Protein AF-X1T5G0-F1 (afdb_monomer_lite)

pLDDT: mean 77.51, std 11.66, range [40.44, 91.0]

Organism: NCBI:txid412755

Secondary structure (DSSP, 8-state):
--THHHHTTS--S-HHHHHHHHHHHHHHHHHHHHIIIIIIIHHH--TT-HHHHHHHHHHTHHHHHHHHHHHHHHHHHHHHHHHHHHHHHTTT-HHHHHHHHHHHHHT-

Radius of gyration: 19.99 Å; chains: 1; bounding box: 52×26×51 Å

Foldseek 3Di:
DDPVVVVVPPDPPDPVNLVVVLVVLVVLLVVLVCCLVCPQCVQQDDPPDPPSNVVSCVVCVVSVVVSVVSVVSNVVSLLVNLVSVLVVCVVVPNVVSVVSNVVSVVVD

Sequence (108 aa):
MNTNKMTARISDMSPRTAAKIAGVVYLICVVTGIFANIFVRGKLIVYGDAVTTVNNIMANESLFRIGFVTDLLFLTCWLLLPLALYKFLKPINNIHAVLMVLFALVMI

InterPro domains:
  IPR025495 Protein of unknown function DUF4386 [PF14329] (21-106)

Structure (mmCIF, N/CA/C/O backbone):
data_AF-X1T5G0-F1
#
_entry.id   AF-X1T5G0-F1
#
loop_
_atom_site.group_PDB
_atom_site.id
_atom_site.type_symbol
_atom_site.label_atom_id
_atom_site.label_alt_id
_atom_site.label_comp_id
_atom_site.label_asym_id
_atom_site.label_entity_id
_atom_site.label_seq_id
_atom_site.pdbx_PDB_ins_code
_atom_site.Cartn_x
_atom_site.Cartn_y
_atom_site.Cartn_z
_atom_site.occupancy
_atom_site.B_iso_or_equiv
_atom_site.auth_seq_id
_atom_site.auth_comp_id
_atom_site.auth_asym_id
_atom_site.auth_atom_id
_atom_site.pdbx_PDB_model_num
ATOM 1 N N . MET A 1 1 ? 36.230 -11.509 -29.374 1.00 43.59 1 MET A N 1
ATOM 2 C CA . MET A 1 1 ? 35.088 -12.166 -28.696 1.00 43.59 1 MET A CA 1
ATOM 3 C C . MET A 1 1 ? 34.118 -11.068 -28.265 1.00 43.59 1 MET A C 1
ATOM 5 O O . MET A 1 1 ? 34.558 -10.127 -27.629 1.00 43.59 1 MET A O 1
ATOM 9 N N . ASN A 1 2 ? 32.872 -11.092 -28.749 1.00 44.94 2 ASN A N 1
ATOM 10 C CA . ASN A 1 2 ? 31.979 -9.923 -28.798 1.00 44.94 2 ASN A CA 1
ATOM 11 C C . ASN A 1 2 ? 31.341 -9.616 -27.424 1.00 44.94 2 ASN A C 1
ATOM 13 O O . ASN A 1 2 ? 30.547 -10.414 -26.922 1.00 44.94 2 ASN A O 1
ATOM 17 N N . THR A 1 3 ? 31.672 -8.461 -26.841 1.00 51.69 3 THR A N 1
ATOM 18 C CA . THR A 1 3 ? 31.207 -7.964 -25.529 1.00 51.69 3 THR A CA 1
ATOM 19 C C . THR A 1 3 ? 29.677 -7.874 -25.431 1.00 51.69 3 THR A C 1
ATOM 21 O O . THR A 1 3 ? 29.119 -8.004 -24.344 1.00 51.69 3 THR A O 1
ATOM 24 N N . ASN A 1 4 ? 28.985 -7.781 -26.573 1.00 53.69 4 ASN A N 1
ATOM 25 C CA . ASN A 1 4 ? 27.521 -7.766 -26.658 1.00 53.69 4 ASN A CA 1
ATOM 26 C C . ASN A 1 4 ? 26.838 -9.068 -26.206 1.00 53.69 4 ASN A C 1
ATOM 28 O O . ASN A 1 4 ? 25.660 -9.051 -25.866 1.00 53.69 4 ASN A O 1
ATOM 32 N N . LYS A 1 5 ? 27.545 -10.209 -26.181 1.00 50.59 5 LYS A N 1
ATOM 33 C CA . LYS A 1 5 ? 26.960 -11.480 -25.712 1.00 50.59 5 LYS A CA 1
ATOM 34 C C . LYS A 1 5 ? 26.955 -11.619 -24.187 1.00 50.59 5 LYS A C 1
ATOM 36 O O . LYS A 1 5 ? 26.196 -12.433 -23.669 1.00 50.59 5 LYS A O 1
ATOM 41 N N . MET A 1 6 ? 27.786 -10.855 -23.473 1.00 40.44 6 MET A N 1
ATOM 42 C CA . MET A 1 6 ? 27.933 -10.972 -22.017 1.00 40.44 6 MET A CA 1
ATOM 43 C C . MET A 1 6 ? 26.933 -10.074 -21.267 1.00 40.44 6 MET A C 1
ATOM 45 O O . MET A 1 6 ? 26.379 -10.490 -20.255 1.00 40.44 6 MET A O 1
ATOM 49 N N . THR A 1 7 ? 26.604 -8.900 -21.818 1.00 48.69 7 THR A N 1
ATOM 50 C CA . THR A 1 7 ? 25.534 -8.015 -21.317 1.00 48.69 7 THR A CA 1
ATOM 51 C C . THR A 1 7 ? 24.124 -8.540 -21.595 1.00 48.69 7 THR A C 1
ATOM 53 O O . THR A 1 7 ? 23.199 -8.201 -20.863 1.00 48.69 7 THR A O 1
ATOM 56 N N . ALA A 1 8 ? 23.956 -9.416 -22.590 1.00 48.50 8 ALA A N 1
ATOM 57 C CA . ALA A 1 8 ? 22.663 -10.005 -22.941 1.00 48.50 8 ALA A CA 1
ATOM 58 C C . ALA A 1 8 ? 22.113 -11.001 -21.900 1.00 48.50 8 ALA A C 1
ATOM 60 O O . ALA A 1 8 ? 20.937 -11.319 -21.946 1.00 48.50 8 ALA A O 1
ATOM 61 N N . ARG A 1 9 ? 22.930 -11.489 -20.953 1.00 51.00 9 ARG A N 1
ATOM 62 C CA . ARG A 1 9 ? 22.524 -12.540 -19.996 1.00 51.00 9 ARG A CA 1
ATOM 63 C C . ARG A 1 9 ? 22.014 -12.033 -18.644 1.00 51.00 9 ARG A C 1
ATOM 65 O O . ARG A 1 9 ? 21.552 -12.834 -17.840 1.00 51.00 9 ARG A O 1
ATOM 72 N N . ILE A 1 10 ? 22.101 -10.730 -18.364 1.00 50.81 10 ILE A N 1
ATOM 73 C CA . ILE A 1 10 ? 21.753 -10.167 -17.040 1.00 50.81 10 ILE A CA 1
ATOM 74 C C . ILE A 1 10 ? 20.339 -9.542 -17.036 1.00 50.81 10 ILE A C 1
ATOM 76 O O . ILE A 1 10 ? 19.873 -9.043 -16.015 1.00 50.81 10 ILE A O 1
ATOM 80 N N . SER A 1 11 ? 19.596 -9.582 -18.151 1.00 55.81 11 SER A N 1
ATOM 81 C CA . SER A 1 11 ? 18.271 -8.945 -18.236 1.00 55.81 11 SER A CA 1
ATOM 82 C C . SER A 1 11 ? 17.199 -9.740 -18.986 1.00 55.81 11 SER A C 1
ATOM 84 O O . SER A 1 11 ? 16.333 -9.133 -19.614 1.00 55.81 11 SER A O 1
ATOM 86 N N . ASP A 1 12 ? 17.194 -11.0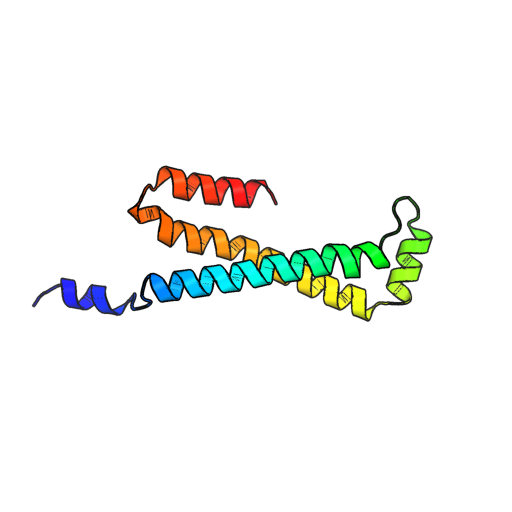68 -18.901 1.00 53.34 12 ASP A N 1
ATOM 87 C CA . ASP A 1 12 ? 16.206 -11.908 -19.600 1.00 53.34 12 ASP A CA 1
ATOM 88 C C . ASP A 1 12 ? 14.829 -11.959 -18.902 1.00 53.34 12 ASP A C 1
ATOM 90 O O . ASP A 1 12 ? 14.198 -13.005 -18.774 1.00 53.34 12 ASP A O 1
ATOM 94 N N . MET A 1 13 ? 14.301 -10.805 -18.488 1.00 55.84 13 MET A N 1
ATOM 95 C CA . MET A 1 13 ? 12.851 -10.626 -18.474 1.00 55.84 13 MET A CA 1
ATOM 96 C C . MET A 1 13 ? 12.480 -9.850 -19.721 1.00 55.84 13 MET A C 1
ATOM 98 O O . MET A 1 13 ? 12.818 -8.673 -19.850 1.00 55.84 13 MET A O 1
ATOM 102 N N . SER A 1 14 ? 11.742 -10.503 -20.623 1.00 70.00 14 SER A N 1
ATOM 103 C CA . SER A 1 14 ? 11.148 -9.801 -21.755 1.00 70.00 14 SER A CA 1
ATOM 104 C C . SER A 1 14 ? 10.392 -8.564 -21.233 1.00 70.00 14 SER A C 1
ATOM 106 O O . SER A 1 14 ? 9.725 -8.660 -20.193 1.00 70.00 14 SER A O 1
ATOM 108 N N . PRO A 1 15 ? 10.436 -7.412 -21.927 1.00 66.50 15 PRO A N 1
ATOM 109 C CA . PRO A 1 15 ? 9.634 -6.241 -21.563 1.00 66.50 15 PRO A CA 1
ATOM 110 C C . PRO A 1 15 ? 8.150 -6.590 -21.369 1.00 66.50 15 PRO A C 1
ATOM 112 O O . PRO A 1 15 ? 7.443 -5.994 -20.570 1.00 66.50 15 PRO A O 1
ATOM 115 N N . ARG A 1 16 ? 7.664 -7.642 -22.028 1.00 70.31 16 ARG A N 1
ATOM 116 C CA . ARG A 1 16 ? 6.310 -8.159 -21.831 1.00 70.31 16 ARG A CA 1
ATOM 117 C C . ARG A 1 16 ? 6.096 -8.799 -20.455 1.00 70.31 16 ARG A C 1
ATOM 119 O O . ARG A 1 16 ? 5.051 -8.601 -19.842 1.00 70.31 16 ARG A O 1
ATOM 126 N N . THR A 1 17 ? 7.069 -9.560 -19.964 1.00 71.75 17 THR A N 1
ATOM 127 C CA . THR A 1 17 ? 7.026 -10.209 -18.645 1.00 71.75 17 THR A CA 1
ATOM 128 C C . THR A 1 17 ? 7.076 -9.171 -17.530 1.00 71.75 17 THR A C 1
ATOM 130 O O . THR A 1 17 ? 6.266 -9.224 -16.609 1.00 71.75 17 THR A O 1
ATOM 133 N N . ALA A 1 18 ? 7.962 -8.180 -17.644 1.00 68.19 18 ALA A N 1
ATOM 134 C CA . ALA A 1 18 ? 8.057 -7.115 -16.652 1.00 68.19 18 ALA A CA 1
ATOM 135 C C . ALA A 1 18 ? 6.794 -6.223 -16.628 1.00 68.19 18 ALA A C 1
ATOM 137 O O . ALA A 1 18 ? 6.359 -5.831 -15.549 1.00 68.19 18 ALA A O 1
ATOM 138 N N . ALA A 1 19 ? 6.142 -5.986 -17.775 1.00 71.75 19 ALA A N 1
ATOM 139 C CA . ALA A 1 19 ? 4.883 -5.239 -17.837 1.00 71.75 19 ALA A CA 1
ATOM 140 C C . ALA A 1 19 ? 3.729 -6.020 -17.191 1.00 71.75 19 ALA A C 1
ATOM 142 O O . ALA A 1 19 ? 2.916 -5.447 -16.470 1.00 71.75 19 ALA A O 1
ATOM 143 N N . LYS A 1 20 ? 3.686 -7.345 -17.390 1.00 77.62 20 LYS A N 1
ATOM 144 C CA . LYS A 1 20 ? 2.729 -8.225 -16.706 1.00 77.62 20 LYS A CA 1
ATOM 145 C C . LYS A 1 20 ? 2.912 -8.200 -15.190 1.00 77.62 20 LYS A C 1
ATOM 147 O O . LYS A 1 20 ? 1.926 -8.069 -14.476 1.00 77.62 20 LYS A O 1
ATOM 152 N N . ILE A 1 21 ? 4.150 -8.299 -14.706 1.00 77.19 21 ILE A N 1
ATOM 153 C CA . ILE A 1 21 ? 4.446 -8.245 -13.267 1.00 77.19 21 ILE A CA 1
ATOM 154 C C . ILE A 1 21 ? 4.044 -6.884 -12.697 1.00 77.19 21 ILE A C 1
ATOM 156 O O . ILE A 1 21 ? 3.346 -6.843 -11.692 1.00 77.19 21 ILE A O 1
ATOM 160 N N . ALA A 1 22 ? 4.401 -5.783 -13.365 1.00 75.06 22 ALA A N 1
ATOM 161 C CA . ALA A 1 22 ? 3.992 -4.444 -12.947 1.00 75.06 22 ALA A CA 1
ATOM 162 C C . ALA A 1 22 ? 2.461 -4.298 -12.895 1.00 75.06 22 ALA A C 1
ATOM 164 O O . ALA A 1 22 ? 1.932 -3.769 -11.922 1.00 75.06 22 ALA A O 1
ATOM 165 N N . GLY A 1 23 ? 1.744 -4.828 -13.891 1.00 80.56 23 GLY A N 1
ATOM 166 C CA . GLY A 1 23 ? 0.280 -4.841 -13.907 1.00 80.56 23 GLY A CA 1
ATOM 167 C C . GLY A 1 23 ? -0.336 -5.667 -12.773 1.00 80.56 23 GLY A C 1
ATOM 168 O O . GLY A 1 23 ? -1.302 -5.228 -12.158 1.00 80.56 23 GLY A O 1
ATOM 169 N N . VAL A 1 24 ? 0.232 -6.832 -12.447 1.00 84.06 24 VAL A N 1
ATOM 170 C CA . VAL A 1 24 ? -0.227 -7.660 -11.316 1.00 84.06 24 VAL A CA 1
ATOM 171 C C . VAL A 1 24 ? 0.047 -6.972 -9.980 1.00 84.06 24 VAL A C 1
ATOM 173 O O . VAL A 1 24 ? -0.843 -6.920 -9.138 1.00 84.06 24 VAL A O 1
ATOM 176 N N . VAL A 1 25 ? 1.241 -6.401 -9.797 1.00 79.62 25 VAL A N 1
ATOM 177 C CA . VAL A 1 25 ? 1.590 -5.623 -8.597 1.00 79.62 25 VAL A CA 1
ATOM 178 C C . VAL A 1 25 ? 0.640 -4.437 -8.438 1.00 79.62 25 VAL A C 1
ATOM 180 O O . VAL A 1 25 ? 0.140 -4.201 -7.343 1.00 79.62 25 VAL A O 1
ATOM 183 N N . TYR A 1 26 ? 0.322 -3.744 -9.533 1.00 79.19 26 TYR A N 1
ATOM 184 C CA . TYR A 1 26 ? -0.651 -2.658 -9.523 1.00 79.19 26 TYR A CA 1
ATOM 185 C C . TYR A 1 26 ? -2.053 -3.127 -9.128 1.00 79.19 26 TYR A C 1
ATOM 187 O O . TYR A 1 26 ? -2.701 -2.499 -8.294 1.00 79.19 26 TYR A O 1
ATOM 195 N N . LEU A 1 27 ? -2.517 -4.250 -9.683 1.00 86.25 27 LEU A N 1
ATOM 196 C CA . LEU A 1 27 ? -3.819 -4.814 -9.337 1.00 86.25 27 LEU A CA 1
ATOM 197 C C . LEU A 1 27 ? -3.890 -5.165 -7.845 1.00 86.25 27 LEU A C 1
ATOM 199 O O . LEU A 1 27 ? -4.890 -4.868 -7.195 1.00 86.25 27 LEU A O 1
ATOM 203 N N . ILE A 1 28 ? -2.815 -5.739 -7.295 1.00 84.12 28 ILE A N 1
ATOM 204 C CA . ILE A 1 28 ? -2.703 -6.016 -5.861 1.00 84.12 28 ILE A CA 1
ATOM 205 C C . ILE A 1 28 ? -2.832 -4.714 -5.068 1.00 84.12 28 ILE A C 1
ATOM 207 O O . ILE A 1 28 ? -3.663 -4.683 -4.169 1.00 84.12 28 ILE A O 1
ATOM 211 N N . CYS A 1 29 ? -2.121 -3.635 -5.431 1.00 81.69 29 CYS A N 1
ATOM 212 C CA . CYS A 1 29 ? -2.267 -2.330 -4.768 1.00 81.69 29 CYS A CA 1
ATOM 213 C C . CYS A 1 29 ? -3.719 -1.840 -4.750 1.00 81.69 29 CYS A C 1
ATOM 215 O O . CYS A 1 29 ? -4.209 -1.351 -3.737 1.00 81.69 29 CYS A O 1
ATOM 217 N N . VAL A 1 30 ? -4.414 -1.935 -5.882 1.00 82.19 30 VAL A N 1
ATOM 218 C CA . VAL A 1 30 ? -5.795 -1.449 -5.982 1.00 82.19 30 VAL A CA 1
ATOM 219 C C . VAL A 1 30 ? -6.711 -2.264 -5.072 1.00 82.19 30 VAL A C 1
ATOM 221 O O . VAL A 1 30 ? -7.486 -1.695 -4.307 1.00 82.19 30 VAL A O 1
ATOM 224 N N . VAL A 1 31 ? -6.597 -3.592 -5.107 1.00 86.56 31 VAL A N 1
ATOM 225 C CA . VAL A 1 31 ? -7.418 -4.483 -4.278 1.00 86.56 31 VAL A CA 1
ATOM 226 C C . VAL A 1 31 ? -7.131 -4.274 -2.791 1.00 86.56 31 VAL A C 1
ATOM 228 O O . VAL A 1 31 ? -8.071 -4.170 -2.004 1.00 86.56 31 VAL A O 1
ATOM 231 N N . THR A 1 32 ? -5.859 -4.165 -2.399 1.00 82.19 32 THR A N 1
ATOM 232 C CA . THR A 1 32 ? -5.473 -3.945 -0.999 1.00 82.19 32 THR A CA 1
ATOM 233 C 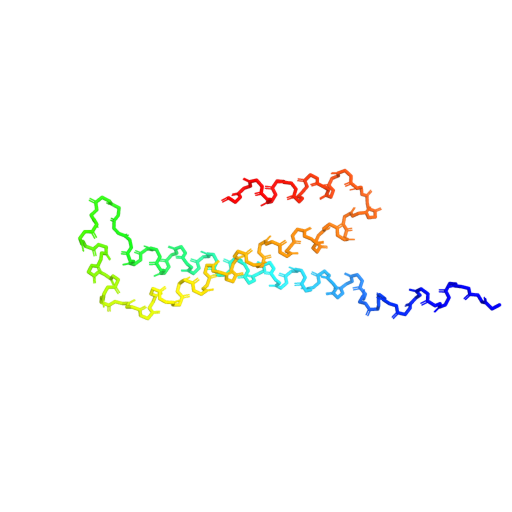C . THR A 1 32 ? -5.922 -2.577 -0.495 1.00 8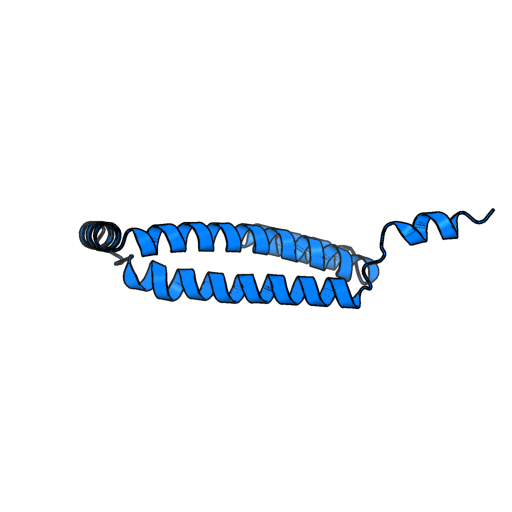2.19 32 THR A C 1
ATOM 235 O O . THR A 1 32 ? -6.480 -2.498 0.597 1.00 82.19 32 THR A O 1
ATOM 238 N N . GLY A 1 33 ? -5.784 -1.521 -1.300 1.00 79.62 33 GLY A N 1
ATOM 239 C CA . GLY A 1 33 ? -6.250 -0.178 -0.952 1.00 79.62 33 GLY A CA 1
ATOM 240 C C . GLY A 1 33 ? -7.770 -0.099 -0.786 1.00 79.62 33 GLY A C 1
ATOM 241 O O . GLY A 1 33 ? -8.260 0.463 0.196 1.00 79.62 33 GLY A O 1
ATOM 242 N N . ILE A 1 34 ? -8.536 -0.718 -1.694 1.00 83.88 34 ILE A N 1
ATOM 243 C CA . ILE A 1 34 ? -10.002 -0.802 -1.575 1.00 83.88 34 ILE A CA 1
ATOM 244 C C . ILE A 1 34 ? -10.388 -1.584 -0.317 1.00 83.88 34 ILE A C 1
ATOM 246 O O . ILE A 1 34 ? -11.266 -1.150 0.431 1.00 83.88 34 ILE A O 1
ATOM 250 N N . PHE A 1 35 ? -9.725 -2.715 -0.062 1.00 82.06 35 PHE A N 1
ATOM 251 C CA . PHE A 1 35 ? -9.998 -3.537 1.111 1.00 82.06 35 PHE A CA 1
ATOM 252 C C . PHE A 1 35 ? -9.747 -2.769 2.415 1.00 82.06 35 PHE A C 1
ATOM 254 O O . PHE A 1 35 ? -10.625 -2.705 3.278 1.00 82.06 35 PHE A O 1
ATOM 261 N N . ALA A 1 36 ? -8.582 -2.133 2.535 1.00 80.06 36 ALA A N 1
ATOM 262 C CA . ALA A 1 36 ? -8.221 -1.350 3.707 1.00 80.06 36 ALA A CA 1
ATOM 263 C C . ALA A 1 36 ? -9.173 -0.165 3.921 1.00 80.06 36 ALA A C 1
ATOM 265 O O . ALA A 1 36 ? -9.583 0.103 5.049 1.00 80.06 36 ALA A O 1
ATOM 266 N N . ASN A 1 37 ? -9.591 0.525 2.860 1.00 78.62 37 ASN A N 1
ATOM 267 C CA . ASN A 1 37 ? -10.467 1.681 3.015 1.00 78.62 37 ASN A CA 1
ATOM 268 C C . ASN A 1 37 ? -11.913 1.283 3.359 1.00 78.62 37 ASN A C 1
ATOM 270 O O . ASN A 1 37 ? -12.486 1.786 4.323 1.00 78.62 37 ASN A O 1
ATOM 274 N N . ILE A 1 38 ? -12.506 0.356 2.602 1.00 80.62 38 ILE A N 1
ATOM 275 C CA . ILE A 1 38 ? -13.928 0.014 2.746 1.00 80.62 38 ILE A CA 1
ATOM 276 C C . ILE A 1 38 ? -14.158 -0.929 3.927 1.00 80.62 38 ILE A C 1
ATOM 278 O O . ILE A 1 38 ? -15.048 -0.692 4.742 1.00 80.62 38 ILE A O 1
ATOM 282 N N . PHE A 1 39 ? -13.376 -2.004 4.034 1.00 76.94 39 PHE A N 1
ATOM 283 C CA . PHE A 1 39 ? -13.667 -3.078 4.986 1.00 76.94 39 PHE A CA 1
ATOM 284 C C . PHE A 1 39 ? -13.014 -2.867 6.343 1.00 76.94 39 PHE A C 1
ATOM 286 O O . PHE A 1 39 ? -13.614 -3.225 7.352 1.00 76.94 39 PHE A O 1
ATOM 293 N N . VAL A 1 40 ? -11.809 -2.296 6.381 1.00 81.75 40 VAL A N 1
ATOM 294 C CA . VAL A 1 40 ? -11.099 -2.040 7.641 1.00 81.75 40 VAL A CA 1
ATOM 295 C C . VAL A 1 40 ? -11.525 -0.681 8.179 1.00 81.75 40 VAL A C 1
ATOM 297 O O . VAL A 1 40 ? -12.175 -0.603 9.218 1.00 81.75 40 VAL A O 1
ATOM 300 N N . ARG A 1 41 ? -11.237 0.395 7.441 1.00 80.00 41 ARG A N 1
ATOM 301 C CA . ARG A 1 41 ? -11.524 1.768 7.871 1.00 80.00 41 ARG A CA 1
ATOM 302 C C . ARG A 1 41 ? -13.022 2.017 8.041 1.00 80.00 41 ARG A C 1
ATOM 304 O O . ARG A 1 41 ? -13.427 2.514 9.085 1.00 80.00 41 ARG A O 1
ATOM 311 N N . GLY A 1 42 ? -13.837 1.576 7.080 1.00 80.75 42 GLY A N 1
ATOM 312 C CA . GLY A 1 42 ? -15.295 1.725 7.125 1.00 80.75 42 GLY A CA 1
ATOM 313 C C . GLY A 1 42 ? -16.004 0.954 8.247 1.00 80.75 42 GLY A C 1
ATOM 314 O O . GLY A 1 42 ? -17.103 1.344 8.630 1.00 80.75 42 GLY A O 1
ATOM 315 N N . LYS A 1 43 ? -15.402 -0.111 8.800 1.00 80.31 43 LYS A N 1
ATOM 316 C CA . LYS A 1 43 ? -15.960 -0.834 9.962 1.00 80.31 43 LYS A CA 1
ATOM 317 C C . LYS A 1 43 ? -15.375 -0.401 11.300 1.00 80.31 43 LYS A C 1
ATOM 319 O O . LYS A 1 43 ? -16.055 -0.518 12.314 1.00 80.31 43 LYS A O 1
ATOM 324 N N . LEU A 1 44 ? -14.110 0.011 11.321 1.00 81.50 44 LEU A N 1
ATOM 325 C CA . LEU A 1 44 ? -13.392 0.266 12.567 1.00 81.50 44 LEU A CA 1
ATOM 326 C C . LEU A 1 44 ? -13.446 1.735 12.983 1.00 81.50 44 LEU A C 1
ATOM 328 O O . LEU A 1 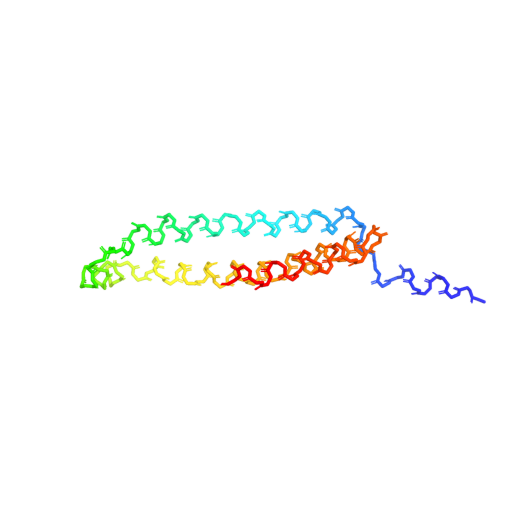44 ? -13.534 2.006 14.175 1.00 81.50 44 LEU A O 1
ATOM 332 N N . ILE A 1 45 ? -13.408 2.675 12.034 1.00 85.75 45 ILE A N 1
ATOM 333 C CA . ILE A 1 45 ? -13.262 4.104 12.331 1.00 85.75 45 ILE A CA 1
ATOM 334 C C . ILE A 1 45 ? -14.621 4.800 12.323 1.00 85.75 45 ILE A C 1
ATOM 336 O O . ILE A 1 45 ? -15.301 4.853 11.300 1.00 85.75 45 ILE A O 1
ATOM 340 N N . VAL A 1 46 ? -14.971 5.407 13.456 1.00 86.19 46 VAL A N 1
ATOM 341 C CA . VAL A 1 46 ? -16.096 6.338 13.576 1.00 86.19 46 VAL A CA 1
ATOM 342 C C . VAL A 1 46 ? -15.531 7.744 13.735 1.00 86.19 46 VAL A C 1
ATOM 344 O O . VAL A 1 46 ? -14.985 8.107 14.778 1.00 86.19 46 VAL A O 1
ATOM 347 N N . TYR A 1 47 ? -15.628 8.546 12.676 1.00 84.12 47 TYR A N 1
ATOM 348 C CA . TYR A 1 47 ? -15.131 9.920 12.695 1.00 84.12 47 TYR A CA 1
ATOM 349 C C . TYR A 1 47 ? -15.879 10.748 13.748 1.00 84.12 47 TYR A C 1
ATOM 351 O O . TYR A 1 47 ? -17.104 10.817 13.733 1.00 84.12 47 TYR A O 1
ATOM 359 N N . GLY A 1 48 ? -15.132 11.377 14.658 1.00 87.50 48 GLY A N 1
ATOM 360 C CA . GLY A 1 48 ? -15.689 12.178 15.753 1.00 87.50 48 GLY A CA 1
ATOM 361 C C . GLY A 1 48 ? -15.970 11.408 17.049 1.00 87.50 48 GLY A C 1
ATOM 362 O O . GLY A 1 48 ? -16.262 12.051 18.052 1.00 87.50 48 GLY A O 1
ATOM 363 N N . ASP A 1 49 ? -15.818 10.077 17.071 1.00 88.56 49 ASP A N 1
ATOM 364 C CA . ASP A 1 49 ? -15.982 9.261 18.280 1.00 88.56 49 ASP A CA 1
ATOM 365 C C . ASP A 1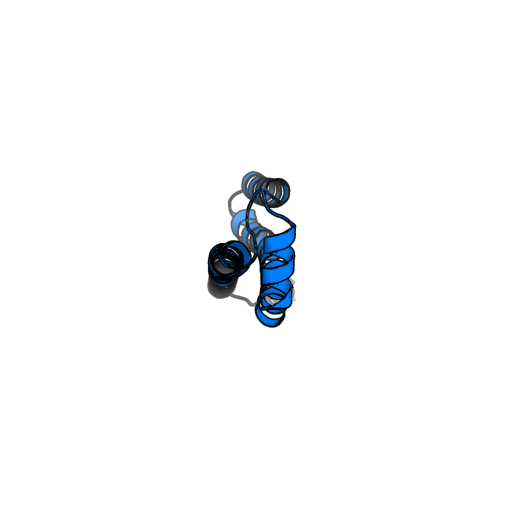 49 ? -14.841 8.241 18.437 1.00 88.56 49 ASP A C 1
ATOM 367 O O . ASP A 1 49 ? -14.843 7.123 17.901 1.00 88.56 49 ASP A O 1
ATOM 371 N N . ALA A 1 50 ? -13.834 8.650 19.209 1.00 87.31 50 ALA A N 1
ATOM 372 C CA . ALA A 1 50 ? -12.668 7.828 19.503 1.00 87.31 50 ALA A CA 1
ATOM 373 C C . ALA A 1 50 ? -13.001 6.621 20.397 1.00 87.31 50 ALA A C 1
ATOM 375 O O . ALA A 1 50 ? -12.379 5.571 20.247 1.00 87.31 50 ALA A O 1
ATOM 376 N N . VAL A 1 51 ? -13.985 6.739 21.295 1.00 90.44 51 VAL A N 1
ATOM 377 C CA . VAL A 1 51 ? -14.349 5.660 22.227 1.00 90.44 51 VAL A CA 1
ATOM 378 C C . VAL A 1 51 ? -15.002 4.519 21.454 1.00 90.44 51 VAL A C 1
ATOM 380 O O . VAL A 1 51 ? -14.596 3.364 21.586 1.00 90.44 51 VAL A O 1
ATOM 383 N N . THR A 1 52 ? -15.947 4.846 20.573 1.00 87.00 52 THR A N 1
ATOM 384 C CA . THR A 1 52 ? -16.591 3.857 19.701 1.00 87.00 52 THR A CA 1
ATOM 385 C C . THR A 1 52 ? -15.591 3.225 18.730 1.00 87.00 52 THR A C 1
ATOM 387 O O . THR A 1 52 ? -15.627 2.015 18.514 1.00 87.00 52 THR A O 1
ATOM 390 N N . THR A 1 53 ? -14.634 4.000 18.210 1.00 88.81 53 THR A N 1
ATOM 391 C CA . THR A 1 53 ? -13.549 3.471 17.365 1.00 88.81 53 THR A CA 1
ATOM 392 C C . THR A 1 53 ? -12.698 2.432 18.105 1.00 88.81 53 THR A C 1
ATOM 394 O O . THR A 1 53 ? -12.471 1.339 17.587 1.00 88.81 53 THR A O 1
ATOM 397 N N . VAL A 1 54 ? -12.262 2.724 19.336 1.00 87.81 54 VAL A N 1
ATOM 398 C CA . VAL A 1 54 ? -11.477 1.775 20.148 1.00 87.81 54 VAL A CA 1
ATOM 399 C C . VAL A 1 54 ? -12.284 0.512 20.447 1.00 87.81 54 VAL A C 1
ATOM 401 O O . VAL A 1 54 ? -11.766 -0.590 20.275 1.00 87.81 54 VAL A O 1
ATOM 404 N N . ASN A 1 55 ? -13.563 0.647 20.798 1.00 91.00 55 ASN A N 1
ATOM 405 C CA . ASN A 1 55 ? -14.436 -0.502 21.044 1.00 91.00 55 ASN A CA 1
ATOM 406 C C . ASN A 1 55 ? -14.601 -1.386 19.796 1.00 91.00 55 ASN A C 1
ATOM 408 O O . ASN A 1 55 ? -14.539 -2.610 19.903 1.00 91.00 55 ASN A O 1
ATOM 412 N N . ASN A 1 56 ? -14.740 -0.794 18.606 1.00 88.25 56 ASN A N 1
ATOM 413 C CA . ASN A 1 56 ? -14.816 -1.541 17.347 1.00 88.25 56 ASN A CA 1
ATOM 414 C C . ASN A 1 56 ? -13.514 -2.291 17.033 1.00 88.25 56 ASN A C 1
ATOM 416 O O . ASN A 1 56 ? -13.572 -3.424 16.545 1.00 88.25 56 ASN A O 1
ATOM 420 N N . ILE A 1 57 ? -12.359 -1.683 17.331 1.00 88.12 57 ILE A N 1
ATOM 421 C CA . ILE A 1 57 ? -11.036 -2.307 17.188 1.00 88.12 57 ILE A CA 1
ATOM 422 C C . ILE A 1 57 ? -10.887 -3.479 18.158 1.00 88.12 57 ILE A C 1
ATOM 424 O O . ILE A 1 57 ? -10.513 -4.563 17.720 1.00 88.12 57 ILE A O 1
ATOM 428 N N . MET A 1 58 ? -11.235 -3.302 19.435 1.00 89.56 58 MET A N 1
ATOM 429 C CA . MET A 1 58 ? -11.183 -4.377 20.436 1.00 89.56 58 MET A CA 1
ATOM 430 C C . MET A 1 58 ? -12.139 -5.526 20.093 1.00 89.56 58 MET A C 1
ATOM 432 O O . MET A 1 58 ? -11.804 -6.692 20.272 1.00 89.56 58 MET A O 1
ATOM 436 N N . ALA A 1 59 ? -13.316 -5.218 19.544 1.00 89.56 59 ALA A N 1
ATOM 437 C CA . ALA A 1 59 ? -14.269 -6.229 19.095 1.00 89.56 59 ALA A CA 1
ATOM 438 C C . ALA A 1 59 ? -13.815 -6.972 17.822 1.00 89.56 59 ALA A C 1
ATOM 440 O O . ALA A 1 59 ? -14.274 -8.084 17.567 1.00 89.56 59 ALA A O 1
ATOM 441 N N . ASN A 1 60 ? -12.933 -6.377 17.008 1.00 87.69 60 ASN A N 1
ATOM 442 C CA . ASN A 1 60 ? -12.506 -6.910 15.710 1.00 87.69 60 ASN A CA 1
ATOM 443 C C . ASN A 1 60 ? -10.982 -6.813 15.515 1.00 87.69 60 ASN A C 1
ATOM 445 O O . ASN A 1 60 ? -10.504 -6.370 14.465 1.00 87.69 60 ASN A O 1
ATOM 449 N N . GLU A 1 61 ? -10.199 -7.262 16.499 1.00 86.44 61 GLU A N 1
ATOM 450 C CA . GLU A 1 61 ? -8.731 -7.164 16.452 1.00 86.44 61 GLU A CA 1
ATOM 451 C C . GLU A 1 61 ? -8.119 -7.853 15.226 1.00 86.44 61 GLU A C 1
ATOM 453 O O . GLU A 1 61 ? -7.155 -7.357 14.641 1.00 86.44 61 GLU A O 1
ATOM 458 N N . SER A 1 62 ? -8.677 -8.988 14.793 1.00 85.81 62 SER A N 1
ATOM 459 C CA . SER A 1 62 ? -8.202 -9.703 13.603 1.00 85.81 62 SER A CA 1
ATOM 460 C C . SER A 1 62 ? -8.323 -8.850 12.339 1.00 85.81 62 SER A C 1
ATOM 462 O O . SER A 1 62 ? -7.392 -8.811 11.534 1.00 85.81 62 SER A O 1
ATOM 464 N N . LEU A 1 63 ? -9.426 -8.111 12.195 1.00 84.56 63 LEU A N 1
ATOM 465 C CA . LEU A 1 63 ? -9.663 -7.206 11.074 1.00 84.56 63 LEU A CA 1
ATOM 466 C C . LEU A 1 63 ? -8.682 -6.031 11.099 1.00 84.56 63 LEU A C 1
ATOM 468 O O . LEU A 1 63 ? -8.139 -5.668 10.057 1.00 84.56 63 LEU A O 1
ATOM 472 N N . PHE A 1 64 ? -8.402 -5.490 12.287 1.00 86.00 64 PHE A N 1
ATOM 473 C CA . PHE A 1 64 ? -7.393 -4.448 12.468 1.00 86.00 64 PHE A CA 1
ATOM 474 C C . PHE A 1 64 ? -5.987 -4.943 12.090 1.00 86.00 64 PHE A C 1
ATOM 476 O O . PHE A 1 64 ? -5.288 -4.287 11.319 1.00 86.00 64 PHE A O 1
ATOM 483 N N . ARG A 1 65 ? -5.585 -6.137 12.551 1.00 88.12 65 ARG A N 1
ATOM 484 C CA . ARG A 1 65 ? -4.272 -6.730 12.229 1.00 88.12 65 ARG A CA 1
ATOM 485 C C . ARG A 1 65 ? -4.121 -7.031 10.737 1.00 88.12 65 ARG A C 1
ATOM 487 O O . ARG A 1 65 ? -3.079 -6.721 10.164 1.00 88.12 65 ARG A O 1
ATOM 494 N N . ILE A 1 66 ? -5.147 -7.597 10.096 1.00 85.88 66 ILE A N 1
ATOM 495 C CA . ILE A 1 66 ? -5.147 -7.848 8.644 1.00 85.88 66 ILE A CA 1
ATOM 496 C C . ILE A 1 66 ? -5.089 -6.525 7.880 1.00 85.88 66 ILE A C 1
ATOM 498 O O . ILE A 1 66 ? -4.331 -6.410 6.918 1.00 85.88 66 ILE A O 1
ATOM 502 N N . GLY A 1 67 ? -5.847 -5.520 8.318 1.00 85.06 67 GLY A N 1
ATOM 503 C CA . GLY A 1 67 ? -5.813 -4.188 7.732 1.00 85.06 67 GLY A CA 1
ATOM 504 C C . GLY A 1 67 ? -4.429 -3.559 7.785 1.00 85.06 67 GLY A C 1
ATOM 505 O O . GLY A 1 67 ? -3.935 -3.110 6.758 1.00 85.06 67 GLY A O 1
ATOM 506 N N . PHE A 1 68 ? -3.754 -3.643 8.931 1.00 85.25 68 PHE A N 1
ATOM 507 C CA . PHE A 1 68 ? -2.387 -3.150 9.085 1.00 85.25 68 PHE A CA 1
ATOM 508 C C . PHE A 1 68 ? -1.396 -3.836 8.130 1.00 85.25 68 PHE A C 1
ATOM 510 O O . PHE A 1 68 ? -0.609 -3.171 7.460 1.00 85.25 68 PHE A O 1
ATOM 517 N N . VAL A 1 69 ? -1.455 -5.168 8.016 1.00 88.69 69 VAL A N 1
ATOM 518 C CA . VAL A 1 69 ? -0.611 -5.923 7.069 1.00 88.69 69 VAL A CA 1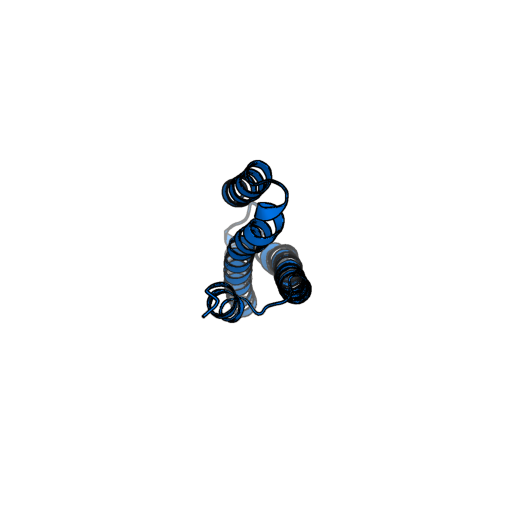
ATOM 519 C C . VAL A 1 69 ? -0.918 -5.528 5.621 1.00 88.69 69 VAL A C 1
ATOM 521 O O . VAL A 1 69 ? -0.009 -5.405 4.801 1.00 88.69 69 VAL A O 1
ATOM 524 N N . THR A 1 70 ? -2.194 -5.304 5.311 1.00 85.19 70 THR A N 1
ATOM 525 C CA . THR A 1 70 ? -2.656 -4.908 3.976 1.00 85.19 70 THR A CA 1
ATOM 526 C C . THR A 1 70 ? -2.170 -3.507 3.604 1.00 85.19 70 THR A C 1
ATOM 528 O O . THR A 1 70 ? -1.689 -3.317 2.488 1.00 85.19 70 THR A O 1
ATOM 531 N N . ASP A 1 71 ? -2.222 -2.555 4.538 1.00 84.38 71 ASP A N 1
ATOM 532 C CA . ASP A 1 71 ? -1.693 -1.198 4.360 1.00 84.38 71 ASP A CA 1
ATOM 533 C C . ASP A 1 71 ? -0.166 -1.214 4.164 1.00 84.38 71 ASP A C 1
ATOM 535 O O . ASP A 1 71 ? 0.361 -0.527 3.287 1.00 84.38 71 ASP A O 1
ATOM 539 N N . LEU A 1 72 ? 0.559 -2.058 4.906 1.00 87.12 72 LEU A N 1
ATOM 540 C CA . LEU A 1 72 ? 2.007 -2.212 4.731 1.00 87.12 72 LEU A CA 1
ATOM 541 C C . LEU A 1 72 ? 2.366 -2.805 3.359 1.00 87.12 72 LEU A C 1
ATOM 543 O O . LEU A 1 72 ? 3.316 -2.360 2.703 1.00 87.12 72 LEU A O 1
ATOM 547 N N . LEU A 1 73 ? 1.596 -3.797 2.906 1.00 85.81 73 LEU A N 1
ATOM 548 C CA . LEU A 1 73 ? 1.765 -4.388 1.582 1.00 85.81 73 LEU A CA 1
ATOM 549 C C . LEU A 1 73 ? 1.461 -3.366 0.483 1.00 85.81 73 LEU A C 1
ATOM 551 O O . LEU A 1 73 ? 2.234 -3.249 -0.467 1.00 85.81 73 LEU A O 1
ATOM 555 N N . PHE A 1 74 ? 0.380 -2.597 0.636 1.00 84.88 74 PHE A N 1
ATOM 556 C CA . PHE A 1 74 ? 0.026 -1.508 -0.268 1.00 84.88 74 PHE A CA 1
ATOM 557 C C . PHE A 1 74 ? 1.173 -0.506 -0.406 1.00 84.88 74 PHE A C 1
ATOM 559 O O . PHE A 1 74 ? 1.606 -0.247 -1.526 1.00 84.88 74 PHE A O 1
ATOM 566 N N . LEU A 1 75 ? 1.724 -0.014 0.709 1.00 84.00 75 LEU A N 1
ATOM 567 C CA . LEU A 1 75 ? 2.836 0.940 0.705 1.00 84.00 75 LEU A CA 1
ATOM 568 C C . LEU A 1 75 ? 4.071 0.377 -0.012 1.00 84.00 75 LEU A C 1
ATOM 570 O O . LEU A 1 75 ? 4.695 1.051 -0.832 1.00 84.00 75 LEU A O 1
ATOM 574 N N . THR A 1 76 ? 4.397 -0.888 0.255 1.00 85.38 76 THR A N 1
ATOM 575 C CA . THR A 1 76 ? 5.540 -1.569 -0.364 1.00 85.38 76 THR A CA 1
ATOM 576 C C . THR A 1 76 ? 5.357 -1.687 -1.878 1.00 85.38 76 THR A C 1
ATOM 578 O O . THR A 1 76 ? 6.252 -1.339 -2.653 1.00 85.38 76 THR A O 1
ATOM 581 N N . CYS A 1 77 ? 4.185 -2.139 -2.327 1.00 82.62 77 CYS A N 1
ATOM 582 C CA . CYS A 1 77 ? 3.880 -2.265 -3.748 1.00 82.62 77 CYS A CA 1
ATOM 583 C C . CYS A 1 77 ? 3.777 -0.895 -4.441 1.00 82.62 77 CYS A C 1
ATOM 585 O O . CYS A 1 77 ? 4.247 -0.757 -5.573 1.00 82.62 77 CYS A O 1
ATOM 587 N N . TRP A 1 78 ? 3.247 0.125 -3.760 1.00 81.44 78 TRP A N 1
ATOM 588 C CA . TRP A 1 78 ? 3.182 1.503 -4.251 1.00 81.44 78 TRP A CA 1
ATOM 589 C C . TRP A 1 78 ? 4.567 2.115 -4.460 1.00 81.44 78 TRP A C 1
ATOM 591 O O . TRP A 1 78 ? 4.748 2.876 -5.401 1.00 81.44 78 TRP A O 1
ATOM 601 N N . LEU A 1 79 ? 5.561 1.744 -3.649 1.00 82.69 79 LEU A N 1
ATOM 602 C CA . LEU A 1 79 ? 6.950 2.166 -3.834 1.00 82.69 79 LEU A CA 1
ATOM 603 C C . LEU A 1 79 ? 7.640 1.424 -4.993 1.00 82.69 79 LEU A C 1
ATOM 605 O O . LEU A 1 79 ? 8.379 2.019 -5.776 1.00 82.69 79 LEU A O 1
ATOM 609 N N . LEU A 1 80 ? 7.394 0.119 -5.127 1.00 80.06 80 LEU A N 1
ATOM 610 C CA . LEU A 1 80 ? 7.994 -0.727 -6.169 1.00 80.06 80 LEU A CA 1
ATOM 611 C C . LEU A 1 80 ? 7.462 -0.423 -7.575 1.00 80.06 80 LEU A C 1
ATOM 613 O O . LEU A 1 80 ? 8.207 -0.498 -8.555 1.00 80.06 80 LEU A O 1
ATOM 617 N N . LEU A 1 81 ? 6.179 -0.081 -7.683 1.00 79.50 81 LEU A N 1
ATOM 618 C CA . LEU A 1 81 ? 5.506 0.205 -8.944 1.00 79.50 81 LEU A CA 1
ATOM 619 C C . LEU A 1 81 ? 6.183 1.326 -9.763 1.00 79.50 81 LEU A C 1
ATOM 621 O O . LEU A 1 81 ? 6.514 1.076 -10.925 1.00 79.50 81 LEU A O 1
ATOM 625 N N . PRO A 1 82 ? 6.448 2.531 -9.221 1.00 80.38 82 PRO A N 1
ATOM 626 C CA . PRO A 1 82 ? 7.095 3.598 -9.966 1.00 80.38 82 PRO A CA 1
ATOM 627 C C . PRO A 1 82 ? 8.541 3.269 -10.337 1.00 80.38 82 PRO A C 1
ATOM 629 O O . PRO A 1 82 ? 8.979 3.679 -11.408 1.00 80.38 82 PRO A O 1
ATOM 632 N N . LEU A 1 83 ? 9.264 2.465 -9.547 1.00 76.81 83 LEU A N 1
ATOM 633 C CA . LEU A 1 83 ? 10.582 1.952 -9.947 1.00 76.81 83 LEU A CA 1
ATOM 634 C C . LEU A 1 83 ? 10.485 1.013 -11.160 1.00 76.81 83 LEU A C 1
ATOM 636 O O . LEU A 1 83 ? 11.295 1.102 -12.089 1.00 76.81 83 LEU A O 1
ATOM 640 N N . ALA A 1 84 ? 9.492 0.120 -11.176 1.00 75.88 84 ALA A N 1
ATOM 641 C CA . ALA A 1 84 ? 9.251 -0.764 -12.310 1.00 75.88 84 ALA A CA 1
ATOM 642 C C . ALA A 1 84 ? 8.876 0.040 -13.565 1.00 75.88 84 ALA A C 1
ATOM 644 O O . ALA A 1 84 ? 9.454 -0.176 -14.632 1.00 75.88 84 ALA A O 1
ATOM 645 N N . LEU A 1 85 ? 7.972 1.015 -13.432 1.00 72.81 85 LEU A N 1
ATOM 646 C CA . LEU A 1 85 ? 7.570 1.898 -14.527 1.00 72.81 85 LEU A CA 1
ATOM 647 C C . LEU A 1 85 ? 8.709 2.815 -14.987 1.00 72.81 85 LEU A C 1
ATOM 649 O O . LEU A 1 85 ? 8.838 3.044 -16.185 1.00 72.81 85 LEU A O 1
ATOM 653 N N . TYR A 1 86 ? 9.589 3.270 -14.092 1.00 76.81 86 TYR A N 1
ATOM 654 C CA . TYR A 1 86 ? 10.781 4.036 -14.460 1.00 76.81 86 TYR A CA 1
ATOM 655 C C . TYR A 1 86 ? 11.660 3.246 -15.431 1.00 76.81 86 TYR A C 1
ATOM 657 O O . TYR A 1 86 ? 12.071 3.768 -16.467 1.00 76.81 86 TYR A O 1
ATOM 665 N N . LYS A 1 87 ? 11.889 1.955 -15.159 1.00 71.62 87 LYS A N 1
ATOM 666 C CA . LYS A 1 87 ? 12.653 1.074 -16.055 1.00 71.62 87 LYS A CA 1
ATOM 667 C C . LYS A 1 87 ? 11.994 0.927 -17.435 1.00 71.62 87 LYS A C 1
ATOM 669 O O . LYS A 1 87 ? 12.711 0.785 -18.423 1.00 71.62 87 LYS A O 1
ATOM 674 N N . PHE A 1 88 ? 10.663 1.003 -17.506 1.00 69.12 88 PHE A N 1
ATOM 675 C CA . PHE A 1 88 ? 9.895 0.980 -18.757 1.00 69.12 88 PHE A CA 1
ATOM 676 C C . PHE A 1 88 ? 9.865 2.303 -19.514 1.00 69.12 88 PHE A C 1
ATOM 678 O O . PHE A 1 88 ? 9.910 2.284 -20.740 1.00 69.12 88 PHE A O 1
ATOM 685 N N . LEU A 1 89 ? 9.755 3.435 -18.817 1.00 72.12 89 LEU A N 1
ATOM 686 C CA . LEU A 1 89 ? 9.639 4.761 -19.430 1.00 72.12 89 LEU A CA 1
ATOM 687 C C . LEU A 1 89 ? 10.999 5.378 -19.761 1.00 72.12 89 LEU A C 1
ATOM 689 O O . LEU A 1 89 ? 11.077 6.218 -20.656 1.00 72.12 89 LEU A O 1
ATOM 693 N N . LYS A 1 90 ? 12.076 4.952 -19.090 1.00 73.94 90 LYS A N 1
ATOM 694 C CA . LYS A 1 90 ? 13.442 5.439 -19.335 1.00 73.94 90 LYS A CA 1
ATOM 695 C C . LYS A 1 90 ? 13.862 5.406 -20.818 1.00 73.94 90 LYS A C 1
ATOM 697 O O . LYS A 1 90 ? 14.470 6.385 -21.245 1.00 73.94 90 LYS A O 1
ATOM 702 N N . PRO A 1 91 ? 13.554 4.362 -21.616 1.00 70.06 91 PRO A N 1
ATOM 703 C CA . PRO A 1 91 ? 13.875 4.327 -23.045 1.00 70.06 91 PRO A CA 1
ATOM 704 C C . PRO A 1 91 ? 13.049 5.297 -23.903 1.00 70.06 91 PRO A C 1
ATOM 706 O O . PRO A 1 91 ? 13.465 5.606 -25.013 1.00 70.06 91 PRO A O 1
ATOM 709 N N . ILE A 1 92 ? 11.887 5.752 -23.417 1.00 73.69 92 ILE A N 1
ATOM 710 C CA . ILE A 1 92 ? 10.980 6.655 -24.143 1.00 73.69 92 ILE A CA 1
ATOM 711 C C . ILE A 1 92 ? 11.348 8.107 -23.835 1.00 73.69 92 ILE A C 1
ATOM 713 O O . ILE A 1 92 ? 11.606 8.893 -24.743 1.00 73.69 92 ILE A O 1
ATOM 717 N N . ASN A 1 93 ? 11.374 8.474 -22.550 1.00 76.62 93 ASN A N 1
ATOM 718 C CA . ASN A 1 93 ? 11.773 9.803 -22.104 1.00 76.62 93 ASN A CA 1
ATOM 719 C C . ASN A 1 93 ? 12.146 9.795 -20.611 1.00 76.62 93 ASN A C 1
ATOM 721 O O . ASN A 1 93 ? 11.295 9.616 -19.737 1.00 76.62 93 ASN A O 1
ATOM 725 N N . ASN A 1 94 ? 13.425 10.036 -20.313 1.00 77.50 94 ASN A N 1
ATOM 726 C CA . ASN A 1 94 ? 13.957 9.990 -18.949 1.00 77.50 94 ASN A CA 1
ATOM 727 C C . ASN A 1 94 ? 13.332 11.054 -18.024 1.00 77.50 94 ASN A C 1
ATOM 729 O O . ASN A 1 94 ? 13.089 10.773 -16.856 1.00 77.50 94 ASN A O 1
ATOM 733 N N . ILE A 1 95 ? 13.008 12.246 -18.538 1.00 81.38 95 ILE A N 1
ATOM 734 C CA . ILE A 1 95 ? 12.412 13.324 -17.730 1.00 81.38 95 ILE A CA 1
ATOM 735 C C . ILE A 1 95 ? 11.018 12.913 -17.242 1.00 81.38 95 ILE A C 1
ATOM 737 O O . ILE A 1 95 ? 10.715 13.028 -16.058 1.00 81.38 95 ILE A O 1
ATOM 741 N N . HIS A 1 96 ? 10.194 12.357 -18.131 1.00 78.12 96 HIS A N 1
ATOM 742 C CA . HIS A 1 96 ? 8.834 11.930 -17.788 1.00 78.12 96 HIS A CA 1
ATOM 743 C C . HIS A 1 96 ? 8.841 10.749 -16.811 1.00 78.12 96 HIS A C 1
ATOM 745 O O . HIS A 1 96 ? 8.024 10.699 -15.894 1.00 78.12 96 HIS A O 1
ATOM 751 N N . ALA A 1 97 ? 9.802 9.831 -16.964 1.00 78.69 97 ALA A N 1
ATOM 752 C CA . ALA A 1 97 ? 9.997 8.722 -16.038 1.00 78.69 97 ALA A CA 1
ATOM 753 C C . ALA A 1 97 ? 10.328 9.216 -14.617 1.00 78.69 97 ALA A C 1
ATOM 755 O O . ALA A 1 97 ? 9.759 8.720 -13.648 1.00 78.69 97 ALA A O 1
ATOM 756 N N . VAL A 1 98 ? 11.221 10.206 -14.489 1.00 78.62 98 VAL A N 1
ATOM 757 C CA . VAL A 1 98 ? 11.579 10.802 -13.191 1.00 78.62 98 VAL A CA 1
ATOM 758 C C . VAL A 1 98 ? 10.404 11.568 -12.590 1.00 78.62 98 VAL A C 1
ATOM 760 O O . VAL A 1 98 ? 10.128 11.384 -11.408 1.00 78.62 98 VAL A O 1
ATOM 763 N N . LEU A 1 99 ? 9.677 12.371 -13.380 1.00 83.56 99 LEU A N 1
ATOM 764 C CA . LEU A 1 99 ? 8.486 13.077 -12.888 1.00 83.56 99 LEU A CA 1
ATOM 765 C C . LEU A 1 99 ? 7.441 12.105 -12.335 1.00 83.56 99 LEU A C 1
ATOM 767 O O . LEU A 1 99 ? 6.854 12.370 -11.293 1.00 83.56 99 LEU A O 1
ATOM 771 N N . MET A 1 100 ? 7.234 10.967 -12.999 1.00 83.50 100 MET A N 1
ATOM 772 C CA . MET A 1 100 ? 6.286 9.954 -12.541 1.00 83.50 100 MET A CA 1
ATOM 773 C C . MET A 1 100 ? 6.671 9.383 -11.170 1.00 83.50 100 MET A C 1
ATOM 775 O O . MET A 1 100 ? 5.816 9.254 -10.297 1.00 83.50 100 MET A O 1
ATOM 779 N N . VAL A 1 101 ? 7.956 9.069 -10.964 1.00 82.31 101 VAL A N 1
ATOM 780 C CA . VAL A 1 101 ? 8.465 8.606 -9.663 1.00 82.31 101 VAL A CA 1
ATOM 781 C C . VAL A 1 101 ? 8.323 9.707 -8.613 1.00 82.31 101 VAL A C 1
ATOM 783 O O . VAL A 1 101 ? 7.866 9.434 -7.508 1.00 82.31 101 VAL A O 1
ATOM 786 N N . LEU A 1 102 ? 8.663 10.949 -8.966 1.00 84.19 102 LEU A N 1
ATOM 787 C CA . LEU A 1 102 ? 8.569 12.096 -8.067 1.00 84.19 102 LEU A CA 1
ATOM 788 C C . LEU A 1 102 ? 7.127 12.310 -7.588 1.00 84.19 102 LEU A C 1
ATOM 790 O O . LEU A 1 102 ? 6.891 12.398 -6.389 1.00 84.19 102 LEU A O 1
ATOM 794 N N . PHE A 1 103 ? 6.156 12.335 -8.503 1.00 84.12 103 PHE A N 1
ATOM 795 C CA . PHE A 1 103 ? 4.747 12.495 -8.146 1.00 84.12 103 PHE A CA 1
ATOM 796 C C . PHE A 1 103 ? 4.215 11.323 -7.322 1.00 84.12 103 PHE A C 1
ATOM 798 O O . PHE A 1 103 ? 3.486 11.548 -6.360 1.00 84.12 103 PHE A O 1
ATOM 805 N N . ALA A 1 104 ? 4.611 10.088 -7.646 1.00 82.81 104 ALA A N 1
ATOM 806 C CA . ALA A 1 104 ? 4.211 8.916 -6.871 1.00 82.81 104 ALA A CA 1
ATOM 807 C C . ALA A 1 104 ? 4.743 8.947 -5.427 1.00 82.81 104 ALA A C 1
ATOM 809 O O . ALA A 1 104 ? 4.053 8.476 -4.526 1.00 82.81 104 ALA A O 1
ATOM 810 N N . LEU A 1 105 ? 5.940 9.508 -5.212 1.00 80.62 105 LEU A N 1
ATOM 811 C CA . LEU A 1 105 ? 6.534 9.693 -3.886 1.00 80.62 105 LEU A CA 1
ATOM 812 C C . LEU A 1 105 ? 5.926 10.875 -3.118 1.00 80.62 105 LEU A C 1
ATOM 814 O O . LEU A 1 105 ? 5.785 10.781 -1.909 1.00 80.62 105 LEU A O 1
ATOM 818 N N . VAL A 1 106 ? 5.573 11.974 -3.796 1.00 85.50 106 VAL A N 1
ATOM 819 C CA . VAL A 1 106 ? 4.965 13.166 -3.167 1.00 85.50 106 VAL A CA 1
ATOM 820 C C . VAL A 1 106 ? 3.507 12.937 -2.766 1.00 85.50 106 VAL A C 1
ATOM 822 O O . VAL A 1 106 ? 3.043 13.560 -1.821 1.00 85.50 106 VAL A O 1
ATOM 825 N N . MET A 1 107 ? 2.772 12.078 -3.479 1.00 77.25 107 MET A N 1
ATOM 826 C CA . MET A 1 107 ? 1.386 11.741 -3.121 1.00 77.25 107 MET A CA 1
ATOM 827 C C . MET A 1 107 ? 1.248 10.926 -1.826 1.00 77.25 107 MET A C 1
ATOM 829 O O . MET A 1 107 ? 0.115 10.769 -1.371 1.00 77.25 107 MET A O 1
ATOM 833 N N . ILE A 1 108 ? 2.341 10.363 -1.292 1.00 66.62 108 ILE A N 1
ATOM 834 C CA . ILE A 1 108 ? 2.324 9.597 -0.035 1.00 66.62 108 ILE A CA 1
ATOM 835 C C . ILE A 1 108 ? 2.025 10.511 1.159 1.00 66.62 108 ILE A C 1
ATOM 837 O O . ILE A 1 108 ? 1.332 10.025 2.079 1.00 66.62 108 ILE A O 1
#